Protein AF-A0A821IGN5-F1 (afdb_monomer_lite)

Sequence (79 aa):
SHTGIMKVVYMSKDLLMVLFNLIDFDHSSFISRDEFSYVIKLLLDGENGTGDVNQAYVEELTCTIDLDKYGKIDVNEFL

Foldseek 3Di:
DCVVVVVVVVVVLVVLVVVQVVLPPVPPQWRALVSQVVVVQVVVCVPDNDPDPPSVVSVVVQPCLPPVPPRIHHSVSSD

Radius of gyration: 14.31 Å; chains: 1; bounding box: 31×33×36 Å

pLDDT: mean 73.68, std 13.3, range [46.47, 90.12]

Secondary structure (DSSP, 8-state):
--HHHHHHHHHHHHHHHHHHHHH-TT-SSSEEHHHHHHHHHHHHHHHH------HHHHHHHHHHH-SS-SSEE-HHHH-

Structure (mmCIF, N/CA/C/O backbone):
data_AF-A0A821IGN5-F1
#
_entry.id   AF-A0A821IGN5-F1
#
loop_
_atom_site.group_PDB
_atom_site.id
_atom_site.type_symbol
_atom_site.label_atom_id
_atom_site.label_alt_id
_atom_site.label_comp_id
_atom_site.label_asym_id
_atom_site.label_entity_id
_atom_site.label_seq_id
_atom_site.pdbx_PDB_ins_code
_atom_site.Cartn_x
_atom_site.Cartn_y
_atom_site.Cartn_z
_atom_site.occupancy
_atom_site.B_iso_or_equiv
_atom_site.auth_seq_id
_atom_site.auth_comp_id
_atom_site.auth_asym_id
_atom_site.auth_atom_id
_atom_site.pdbx_PDB_model_num
ATOM 1 N N . SER A 1 1 ? -2.401 23.101 -26.699 1.00 46.91 1 SER A N 1
ATOM 2 C CA . SER A 1 1 ? -2.516 21.653 -26.973 1.00 46.91 1 SER A CA 1
ATOM 3 C C . SER A 1 1 ? -2.660 20.876 -25.671 1.00 46.91 1 SER A C 1
ATOM 5 O O . SER A 1 1 ? -1.661 20.557 -25.048 1.00 46.91 1 SER A O 1
ATOM 7 N N . HIS A 1 2 ? -3.889 20.633 -25.202 1.00 51.00 2 HIS A N 1
ATOM 8 C CA . HIS A 1 2 ? -4.157 19.922 -23.934 1.00 51.00 2 HIS A CA 1
ATOM 9 C C . HIS A 1 2 ? -4.152 18.387 -24.080 1.00 51.00 2 HIS A C 1
ATOM 11 O O . HIS A 1 2 ? -4.202 17.662 -23.096 1.00 51.00 2 HIS A O 1
ATOM 17 N N . THR A 1 3 ? -4.048 17.876 -25.306 1.00 52.00 3 THR A N 1
ATOM 18 C CA . THR A 1 3 ? -4.136 16.448 -25.638 1.00 52.00 3 THR A CA 1
ATOM 19 C C . THR A 1 3 ? -2.899 15.629 -25.262 1.00 52.00 3 THR A C 1
ATOM 21 O O . THR A 1 3 ? -3.043 14.452 -24.957 1.00 52.00 3 THR A O 1
ATOM 24 N N . GLY A 1 4 ? -1.697 16.217 -25.249 1.00 48.72 4 GLY A N 1
ATOM 25 C CA . GLY A 1 4 ? -0.463 15.498 -24.885 1.00 48.72 4 GLY A CA 1
ATOM 26 C C . GLY A 1 4 ? -0.347 15.226 -23.383 1.00 48.72 4 GLY A C 1
ATOM 27 O O . GLY A 1 4 ? -0.016 14.119 -22.979 1.00 48.72 4 GLY A O 1
ATOM 28 N N . ILE A 1 5 ? -0.706 16.220 -22.569 1.00 55.09 5 ILE A N 1
ATOM 29 C CA . ILE A 1 5 ? -0.699 16.144 -21.100 1.00 55.09 5 ILE A CA 1
ATOM 30 C C . ILE A 1 5 ? -1.720 15.116 -20.613 1.00 55.09 5 ILE A C 1
ATOM 32 O O . ILE A 1 5 ? -1.390 14.255 -19.810 1.00 55.09 5 ILE A O 1
ATOM 36 N N . MET A 1 6 ? -2.930 15.146 -21.185 1.00 50.75 6 MET A N 1
ATOM 37 C CA . MET A 1 6 ? -3.955 14.137 -20.919 1.00 50.75 6 MET A CA 1
ATOM 38 C C . MET A 1 6 ? -3.428 12.738 -21.253 1.00 50.75 6 MET A C 1
ATOM 40 O O . MET A 1 6 ? -3.513 11.846 -20.428 1.00 50.75 6 MET A O 1
ATOM 44 N N . LYS A 1 7 ? -2.804 12.534 -22.417 1.00 46.47 7 LYS A N 1
ATOM 45 C CA . LYS A 1 7 ? -2.303 11.208 -22.813 1.00 46.47 7 LYS A CA 1
ATOM 46 C C . LYS A 1 7 ? -1.220 10.662 -21.871 1.00 46.47 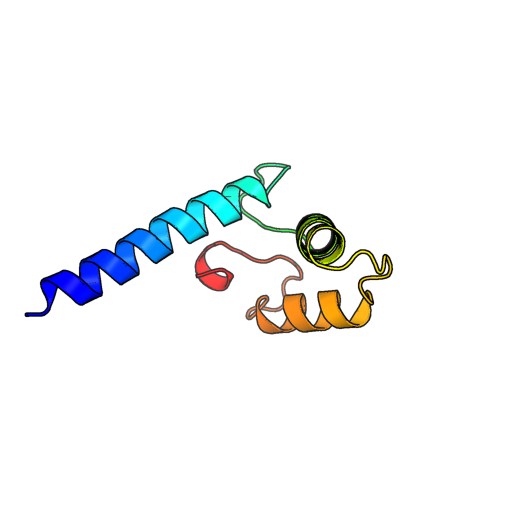7 LYS A C 1
ATOM 48 O O . LYS A 1 7 ? -1.225 9.470 -21.597 1.00 46.47 7 LYS A O 1
ATOM 53 N N . VAL A 1 8 ? -0.339 11.524 -21.357 1.00 49.50 8 VAL A N 1
ATOM 54 C CA . VAL A 1 8 ? 0.682 11.151 -20.360 1.00 49.50 8 VAL A CA 1
ATOM 55 C C . VAL A 1 8 ? 0.044 10.803 -19.013 1.00 49.50 8 VAL A C 1
ATOM 57 O O . VAL A 1 8 ? 0.407 9.789 -18.433 1.00 49.50 8 VAL A O 1
ATOM 60 N N . VAL A 1 9 ? -0.947 11.578 -18.560 1.00 56.94 9 VAL A N 1
ATOM 61 C CA . VAL A 1 9 ? -1.687 11.324 -17.308 1.00 56.94 9 VAL A CA 1
ATOM 62 C C . VAL A 1 9 ? -2.559 10.061 -17.393 1.00 56.94 9 VAL A C 1
ATOM 64 O O . VAL A 1 9 ? -2.676 9.308 -16.433 1.00 56.94 9 VAL A O 1
ATOM 67 N N . TYR A 1 10 ? -3.167 9.788 -18.549 1.00 54.44 10 TYR A N 1
ATOM 68 C CA . TYR A 1 10 ? -3.934 8.557 -18.764 1.00 54.44 10 TYR A CA 1
ATOM 69 C C . TYR A 1 10 ? -3.016 7.332 -18.851 1.00 54.44 10 TYR A C 1
ATOM 71 O O . TYR A 1 10 ? -3.317 6.317 -18.237 1.00 54.44 10 TYR A O 1
ATOM 79 N N . MET A 1 11 ? -1.859 7.437 -19.517 1.00 56.84 11 MET A N 1
ATOM 80 C CA . MET A 1 11 ? -0.871 6.351 -19.512 1.00 56.84 11 MET A CA 1
ATOM 81 C C . MET A 1 11 ? -0.246 6.123 -18.135 1.00 56.84 11 MET A C 1
ATOM 83 O O . MET A 1 11 ? 0.028 4.978 -17.788 1.00 56.84 11 MET A O 1
ATOM 87 N N . SER A 1 12 ? -0.058 7.175 -17.331 1.00 67.69 12 SER A N 1
ATOM 88 C CA . SER A 1 12 ? 0.375 7.005 -15.944 1.00 67.69 12 SER A CA 1
ATOM 89 C C . SER A 1 12 ? -0.711 6.342 -15.102 1.00 67.69 12 SER A C 1
ATOM 91 O O . SER A 1 12 ? -0.385 5.467 -14.312 1.00 67.69 12 SER A O 1
ATOM 93 N N . LYS A 1 13 ? -1.992 6.676 -15.309 1.00 74.56 13 LYS A N 1
ATOM 94 C CA . LYS A 1 13 ? -3.110 6.030 -14.606 1.00 74.56 13 LYS A CA 1
ATOM 95 C C . LYS A 1 13 ? -3.244 4.547 -14.953 1.00 74.56 13 LYS A C 1
ATOM 97 O O . LYS A 1 13 ? -3.376 3.733 -14.048 1.00 74.56 13 LYS A O 1
ATOM 102 N N . ASP A 1 14 ? -3.183 4.188 -16.234 1.00 78.50 14 ASP A N 1
ATOM 103 C CA . ASP A 1 14 ? -3.265 2.784 -16.657 1.00 78.50 14 ASP A CA 1
ATOM 104 C C . ASP A 1 14 ? -2.086 1.971 -16.099 1.00 78.50 14 ASP A C 1
ATOM 106 O O . ASP A 1 14 ? -2.273 0.851 -15.626 1.00 78.50 14 ASP A O 1
ATOM 110 N N . LEU A 1 15 ? -0.882 2.554 -16.079 1.00 78.06 15 LEU A N 1
ATOM 111 C CA . LEU A 1 15 ? 0.297 1.930 -15.480 1.00 78.06 15 LEU A CA 1
ATOM 112 C C . LEU A 1 15 ? 0.171 1.788 -13.956 1.00 78.06 15 LEU A C 1
ATOM 114 O O . LEU A 1 15 ? 0.498 0.731 -13.425 1.00 78.06 15 LEU A O 1
ATOM 118 N N . LEU A 1 16 ? -0.333 2.814 -13.263 1.00 78.38 16 LEU A N 1
ATOM 119 C CA . LEU A 1 16 ? -0.603 2.767 -11.823 1.00 78.38 16 LEU A CA 1
ATOM 120 C C . LEU A 1 16 ? -1.642 1.698 -11.488 1.00 78.38 16 LEU A C 1
ATOM 122 O O . LEU A 1 16 ? -1.486 0.988 -10.506 1.00 78.38 16 LEU A O 1
ATOM 126 N N . MET A 1 17 ? -2.655 1.514 -12.332 1.00 83.25 17 MET A N 1
ATOM 127 C CA . MET A 1 17 ? -3.681 0.491 -12.133 1.00 83.25 17 MET A CA 1
ATOM 128 C C . MET A 1 17 ? -3.141 -0.926 -12.385 1.00 83.25 17 MET A C 1
ATOM 130 O O . MET A 1 17 ? -3.499 -1.863 -11.677 1.00 83.25 17 MET A O 1
ATOM 134 N N . VAL A 1 18 ? -2.233 -1.090 -13.353 1.00 84.00 18 VAL A N 1
ATOM 135 C CA . VAL A 1 18 ? -1.489 -2.347 -13.546 1.00 84.00 18 VAL A CA 1
ATOM 136 C C . VAL A 1 18 ? -0.579 -2.636 -12.352 1.00 84.00 18 VAL A C 1
ATOM 138 O O . VAL A 1 18 ? -0.542 -3.773 -11.894 1.00 84.00 18 VAL A O 1
ATOM 141 N N . LEU A 1 19 ? 0.121 -1.625 -11.828 1.00 81.19 19 LEU A N 1
ATOM 142 C CA . LEU A 1 19 ? 0.951 -1.748 -10.627 1.00 81.19 19 LEU A CA 1
ATOM 143 C C . LEU A 1 19 ? 0.107 -2.094 -9.397 1.00 81.19 19 LEU A C 1
ATOM 145 O O . LEU A 1 19 ? 0.475 -3.001 -8.663 1.00 81.19 19 LEU A O 1
ATOM 149 N N . PHE A 1 20 ? -1.041 -1.442 -9.212 1.00 85.56 20 PHE A N 1
ATOM 150 C CA . PHE A 1 20 ? -1.967 -1.726 -8.118 1.00 85.56 20 PHE A CA 1
ATOM 151 C C . PHE A 1 20 ? -2.403 -3.193 -8.136 1.00 85.56 20 PHE A C 1
ATOM 153 O O . PHE A 1 20 ? -2.227 -3.901 -7.153 1.00 85.56 20 PHE A O 1
ATOM 160 N N . ASN A 1 21 ? -2.864 -3.681 -9.291 1.00 87.62 21 ASN A N 1
ATOM 161 C CA . ASN A 1 21 ? -3.278 -5.077 -9.459 1.00 87.62 21 ASN A CA 1
ATOM 162 C C . ASN A 1 21 ? -2.123 -6.082 -9.330 1.00 87.62 21 ASN A C 1
ATOM 164 O O . ASN A 1 21 ? -2.363 -7.258 -9.078 1.00 87.62 21 ASN A O 1
ATOM 168 N N . LEU A 1 22 ? -0.882 -5.650 -9.573 1.00 85.69 22 LEU A N 1
ATOM 169 C CA . LEU A 1 22 ? 0.305 -6.482 -9.380 1.00 85.69 22 LEU A CA 1
ATOM 170 C C . LEU A 1 22 ? 0.678 -6.599 -7.895 1.00 85.69 22 LEU A C 1
ATOM 172 O O . LEU A 1 22 ? 1.243 -7.615 -7.500 1.00 85.69 22 LEU A O 1
ATOM 176 N N . ILE A 1 23 ? 0.399 -5.557 -7.106 1.00 86.31 23 ILE A N 1
ATOM 177 C CA . ILE A 1 23 ? 0.673 -5.508 -5.665 1.00 86.31 23 ILE A CA 1
ATOM 178 C C . ILE A 1 23 ? -0.453 -6.186 -4.867 1.00 86.31 23 ILE A C 1
ATOM 180 O O . ILE A 1 23 ? -0.153 -6.875 -3.901 1.00 86.31 23 ILE A O 1
ATOM 184 N N . ASP A 1 24 ? -1.716 -6.016 -5.269 1.00 88.94 24 ASP A N 1
ATOM 185 C CA . ASP A 1 24 ? -2.906 -6.656 -4.679 1.00 88.94 24 ASP A CA 1
ATOM 186 C C . ASP A 1 24 ? -2.953 -8.156 -5.036 1.00 88.94 24 ASP A C 1
ATOM 188 O O . ASP A 1 24 ? -3.628 -8.584 -5.982 1.00 88.94 24 ASP A O 1
ATOM 192 N N . PHE A 1 25 ? -2.169 -8.956 -4.310 1.00 87.38 25 PHE A N 1
ATOM 193 C CA . PHE A 1 25 ? -1.982 -10.386 -4.555 1.00 87.38 25 PHE A CA 1
ATOM 194 C C . PHE A 1 25 ? -3.226 -11.196 -4.211 1.00 87.38 25 PHE A C 1
ATOM 196 O O . PHE A 1 25 ? -3.481 -12.222 -4.849 1.00 87.38 25 PHE A O 1
ATOM 203 N N . ASP A 1 26 ? -3.970 -10.776 -3.187 1.00 90.12 26 ASP A N 1
ATOM 204 C CA . ASP A 1 26 ? -5.208 -11.442 -2.785 1.00 90.12 26 ASP A CA 1
ATOM 205 C C . ASP A 1 26 ? -6.440 -10.969 -3.576 1.00 90.12 26 ASP A C 1
ATOM 207 O O . ASP A 1 26 ? -7.520 -11.556 -3.440 1.00 90.12 26 ASP A O 1
ATOM 211 N N . HIS A 1 27 ? -6.260 -9.983 -4.462 1.00 88.56 27 HIS A N 1
ATOM 212 C CA . HIS A 1 27 ? -7.307 -9.367 -5.273 1.00 88.56 27 HIS A CA 1
ATOM 213 C C . HIS A 1 27 ? -8.466 -8.825 -4.427 1.00 88.56 27 HIS A C 1
ATOM 215 O O . HIS A 1 27 ? -9.627 -8.822 -4.860 1.00 88.56 27 HIS A O 1
ATOM 221 N N . SER A 1 28 ? -8.175 -8.370 -3.206 1.00 89.94 28 SER A N 1
ATOM 222 C CA . SER A 1 28 ? -9.171 -7.792 -2.306 1.00 89.94 28 SER A CA 1
ATOM 223 C C . SER A 1 28 ? -9.621 -6.398 -2.734 1.00 89.94 28 SER A C 1
ATOM 225 O O . SER A 1 28 ? -10.578 -5.876 -2.160 1.00 89.94 28 SER A O 1
ATOM 227 N N . SER A 1 29 ? -9.001 -5.823 -3.773 1.00 89.25 29 SER A N 1
ATOM 228 C CA . SER A 1 29 ? -9.137 -4.421 -4.191 1.00 89.25 29 SER A CA 1
ATOM 229 C C . SER A 1 29 ? -8.532 -3.427 -3.197 1.00 89.25 29 SER A C 1
ATOM 231 O O . SER A 1 29 ? -8.821 -2.232 -3.272 1.00 89.25 29 SER A O 1
ATOM 233 N N . PHE A 1 30 ? -7.688 -3.910 -2.285 1.00 89.44 30 PHE A N 1
ATOM 234 C CA . PHE A 1 30 ? -6.944 -3.108 -1.324 1.00 89.44 30 PHE A CA 1
ATOM 235 C C . PHE A 1 30 ? -5.520 -3.631 -1.240 1.00 89.44 30 PHE A C 1
ATOM 237 O O . PHE A 1 30 ? -5.310 -4.828 -1.111 1.00 89.44 30 PHE A O 1
ATOM 244 N N . ILE A 1 31 ? -4.546 -2.731 -1.206 1.00 88.25 31 ILE A N 1
ATOM 245 C CA . ILE A 1 31 ? -3.168 -3.106 -0.918 1.00 88.25 31 ILE A CA 1
ATOM 246 C C . ILE A 1 31 ? -2.979 -3.105 0.597 1.00 88.25 31 ILE A C 1
ATOM 248 O O . ILE A 1 31 ? -3.068 -2.071 1.267 1.00 88.25 31 ILE A O 1
ATOM 252 N N . SER A 1 32 ? -2.701 -4.272 1.160 1.00 88.31 32 SER A N 1
ATOM 253 C CA . SER A 1 32 ? -2.313 -4.397 2.561 1.00 88.31 32 SER A CA 1
ATOM 254 C C . SER A 1 32 ? -0.858 -3.975 2.791 1.00 88.31 32 SER A C 1
ATOM 256 O O . SER A 1 32 ? -0.029 -3.914 1.880 1.00 88.31 32 SER A O 1
ATOM 258 N N . ARG A 1 33 ? -0.514 -3.723 4.058 1.00 82.38 33 ARG A N 1
ATOM 259 C CA . ARG A 1 33 ? 0.866 -3.418 4.477 1.00 82.38 33 ARG A CA 1
ATOM 260 C C . ARG A 1 33 ? 1.856 -4.510 4.086 1.00 82.38 33 ARG A C 1
ATOM 262 O O . ARG A 1 33 ? 2.982 -4.195 3.710 1.00 82.38 33 ARG A O 1
ATOM 269 N N . ASP A 1 34 ? 1.447 -5.771 4.186 1.00 84.88 34 ASP A N 1
ATOM 270 C CA . ASP A 1 34 ? 2.310 -6.910 3.883 1.00 84.88 34 ASP A CA 1
ATOM 271 C C . ASP A 1 34 ? 2.604 -6.993 2.382 1.00 84.88 34 ASP A C 1
ATOM 273 O O . ASP A 1 34 ? 3.757 -7.168 1.985 1.00 84.88 34 ASP A O 1
ATOM 277 N N . GLU A 1 35 ? 1.588 -6.777 1.547 1.00 86.62 35 GLU A N 1
ATOM 278 C CA . GLU A 1 35 ? 1.714 -6.749 0.087 1.00 86.62 35 GLU A CA 1
ATOM 279 C C . GLU A 1 35 ? 2.568 -5.572 -0.384 1.00 86.62 35 GLU A C 1
ATOM 281 O O . GLU A 1 35 ? 3.506 -5.745 -1.169 1.00 86.62 35 GLU A O 1
ATOM 286 N N 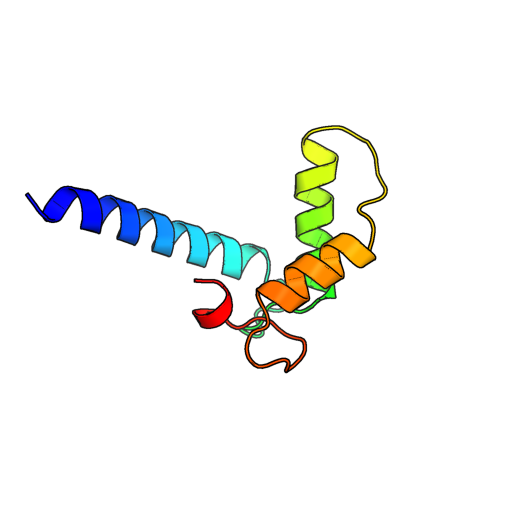. PHE A 1 36 ? 2.318 -4.384 0.169 1.00 83.50 36 PHE A N 1
ATOM 287 C CA . PHE A 1 36 ? 3.121 -3.199 -0.108 1.00 83.50 36 PHE A CA 1
ATOM 288 C C . PHE A 1 36 ? 4.581 -3.403 0.321 1.00 83.50 36 PHE A C 1
ATOM 290 O O . PHE A 1 36 ? 5.502 -3.163 -0.458 1.00 83.50 36 PHE A O 1
ATOM 297 N N . SER A 1 37 ? 4.812 -3.920 1.534 1.00 80.00 37 SER A N 1
ATOM 298 C CA . SER A 1 37 ? 6.156 -4.219 2.046 1.00 80.00 37 SER A CA 1
ATOM 299 C C . SER A 1 37 ? 6.895 -5.215 1.162 1.00 80.00 37 SER A C 1
ATOM 301 O O . SER A 1 37 ? 8.078 -5.026 0.876 1.00 80.00 37 SER A O 1
ATOM 303 N N . TYR A 1 38 ? 6.204 -6.260 0.709 1.00 81.69 38 TYR A N 1
ATOM 304 C CA . TYR A 1 38 ? 6.775 -7.286 -0.151 1.00 81.69 38 TYR A CA 1
ATOM 305 C C . TYR A 1 38 ? 7.233 -6.713 -1.495 1.00 81.69 38 TYR A C 1
ATOM 307 O O . TYR A 1 38 ? 8.373 -6.944 -1.903 1.00 81.69 38 TYR A O 1
ATOM 315 N N . VAL A 1 39 ? 6.396 -5.912 -2.158 1.00 80.69 39 VAL 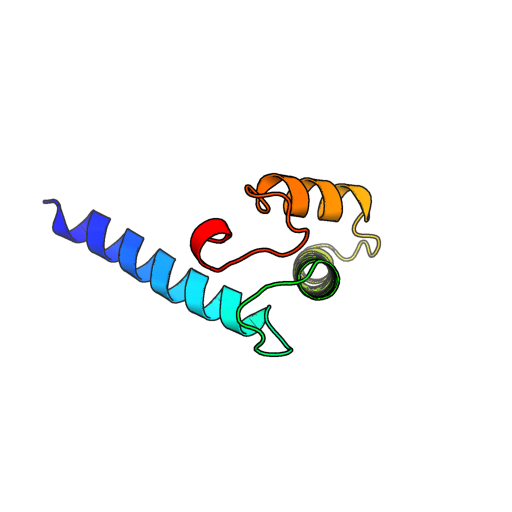A N 1
ATOM 316 C CA . VAL A 1 39 ? 6.756 -5.322 -3.457 1.00 80.69 39 VAL A CA 1
ATOM 317 C C . VAL A 1 39 ? 7.840 -4.256 -3.318 1.00 80.69 39 VAL A C 1
ATOM 319 O O . VAL A 1 39 ? 8.779 -4.244 -4.111 1.00 80.69 39 VAL A O 1
ATOM 322 N N . ILE A 1 40 ? 7.784 -3.407 -2.290 1.00 76.31 40 ILE A N 1
ATOM 323 C CA . ILE A 1 40 ? 8.831 -2.406 -2.039 1.00 76.31 40 ILE A CA 1
ATOM 324 C C . ILE A 1 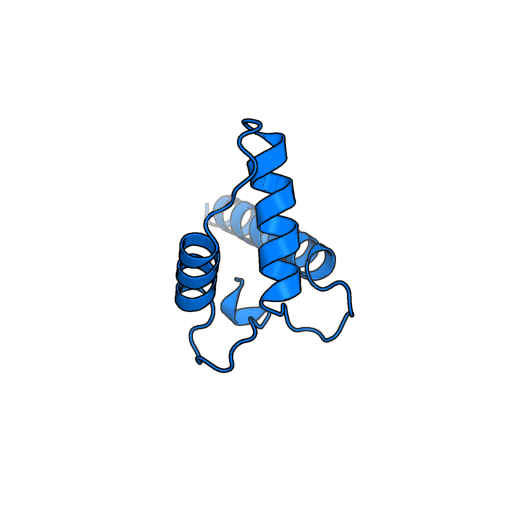40 ? 10.178 -3.078 -1.744 1.00 76.31 40 ILE A C 1
ATOM 326 O O . ILE A 1 40 ? 11.205 -2.628 -2.249 1.00 76.31 40 ILE A O 1
ATOM 330 N N . LYS A 1 41 ? 10.187 -4.196 -1.006 1.00 75.12 41 LYS A N 1
ATOM 331 C CA . LYS A 1 41 ? 11.389 -5.024 -0.825 1.00 75.12 41 LYS A CA 1
ATOM 332 C C . LYS A 1 41 ? 11.929 -5.551 -2.145 1.00 75.12 41 LYS A C 1
ATOM 334 O O . LYS A 1 41 ? 13.113 -5.386 -2.402 1.00 75.12 41 LYS A O 1
ATOM 339 N N . LEU A 1 42 ? 11.077 -6.112 -3.003 1.00 76.19 42 LEU A N 1
ATOM 340 C CA . LEU A 1 42 ? 11.496 -6.612 -4.317 1.00 76.19 42 LEU A CA 1
ATOM 341 C C . LEU A 1 42 ? 12.081 -5.515 -5.219 1.00 76.19 42 LEU A C 1
ATOM 343 O O . LEU A 1 42 ? 13.079 -5.755 -5.898 1.00 76.19 42 LEU A O 1
ATOM 347 N N . LEU A 1 43 ? 11.480 -4.323 -5.227 1.00 71.56 43 LEU A N 1
ATOM 348 C CA . LEU A 1 43 ? 11.952 -3.193 -6.031 1.00 71.56 43 LEU A CA 1
ATOM 349 C C . LEU A 1 43 ? 13.295 -2.651 -5.524 1.00 71.56 43 LEU A C 1
ATOM 351 O O . LEU A 1 43 ? 14.199 -2.416 -6.322 1.00 71.56 43 LEU A O 1
ATOM 355 N N . LEU A 1 44 ? 13.445 -2.488 -4.206 1.00 68.00 44 LEU A N 1
ATOM 356 C CA . LEU A 1 44 ? 14.658 -1.929 -3.602 1.00 68.00 44 LEU A CA 1
ATOM 357 C C . LEU A 1 44 ? 15.826 -2.930 -3.575 1.00 68.00 44 LEU A C 1
ATOM 359 O O . LEU A 1 44 ? 16.971 -2.536 -3.809 1.00 68.00 44 LEU A O 1
ATOM 363 N N . ASP A 1 45 ? 15.556 -4.223 -3.365 1.00 65.31 45 ASP A N 1
ATOM 364 C CA . ASP A 1 45 ? 16.582 -5.272 -3.447 1.00 65.31 45 ASP A CA 1
ATOM 365 C C . ASP A 1 45 ? 17.123 -5.419 -4.876 1.00 65.31 45 ASP A C 1
ATOM 367 O O . ASP A 1 45 ? 18.319 -5.661 -5.063 1.00 65.31 45 ASP A O 1
ATOM 371 N N . GLY A 1 46 ? 16.263 -5.236 -5.885 1.00 56.34 46 GLY A N 1
ATOM 372 C CA . GLY A 1 46 ? 16.620 -5.340 -7.300 1.00 56.34 46 GLY A CA 1
ATOM 373 C C . GLY A 1 46 ? 17.551 -4.235 -7.811 1.00 56.34 46 GLY A C 1
ATOM 374 O O . GLY A 1 46 ? 18.272 -4.470 -8.781 1.00 56.34 46 GLY A O 1
ATOM 375 N N . GLU A 1 47 ? 17.576 -3.060 -7.170 1.00 54.09 47 GLU A N 1
ATOM 376 C CA . GLU A 1 47 ? 18.383 -1.923 -7.633 1.00 54.09 47 GLU A CA 1
ATOM 377 C C . GLU A 1 47 ? 19.757 -1.803 -6.957 1.00 54.09 47 GLU A C 1
ATOM 379 O O . GLU A 1 47 ? 20.672 -1.320 -7.617 1.00 54.09 47 GLU A O 1
ATOM 384 N N . ASN A 1 48 ? 19.955 -2.242 -5.701 1.00 46.84 48 ASN A N 1
ATOM 385 C CA . ASN A 1 48 ? 21.254 -2.083 -5.010 1.00 46.84 48 ASN A CA 1
ATOM 386 C C . ASN A 1 48 ? 21.589 -3.100 -3.893 1.00 46.84 48 ASN A C 1
ATOM 388 O O . ASN A 1 48 ? 22.501 -2.847 -3.109 1.00 46.84 48 ASN A O 1
ATOM 392 N N . GLY A 1 49 ? 20.935 -4.267 -3.815 1.00 47.34 49 GLY A N 1
ATOM 393 C CA . GLY A 1 49 ? 21.477 -5.429 -3.086 1.00 47.34 49 GLY A CA 1
ATOM 394 C C . GLY A 1 49 ? 21.826 -5.237 -1.599 1.00 47.34 49 GLY A C 1
ATOM 395 O O . GLY A 1 49 ? 22.667 -5.969 -1.076 1.00 47.34 49 GLY A O 1
ATOM 396 N N . THR A 1 50 ? 21.204 -4.288 -0.897 1.00 47.72 50 THR A N 1
ATOM 397 C CA . THR A 1 50 ? 21.288 -4.189 0.566 1.00 47.72 50 THR A CA 1
ATOM 398 C C . THR A 1 50 ? 19.926 -4.514 1.153 1.00 47.72 50 THR A C 1
ATOM 400 O O . THR A 1 50 ? 19.127 -3.623 1.438 1.00 47.72 50 THR A O 1
ATOM 403 N N . GLY A 1 51 ? 19.686 -5.817 1.293 1.00 54.88 51 GLY A N 1
ATOM 404 C CA . GLY A 1 51 ? 18.542 -6.387 1.984 1.00 54.88 51 GLY A CA 1
ATOM 405 C C . GLY A 1 51 ? 18.530 -5.968 3.447 1.00 54.88 51 GLY A C 1
ATOM 406 O O . GLY A 1 51 ? 19.160 -6.59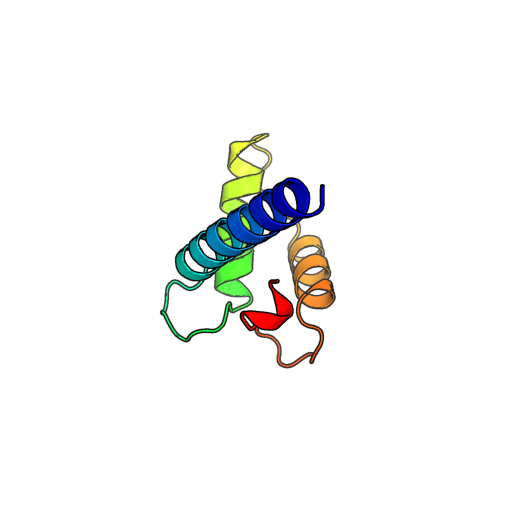3 4.288 1.00 54.88 51 GLY A O 1
ATOM 407 N N . ASP A 1 52 ? 17.846 -4.869 3.711 1.00 55.31 52 ASP A N 1
ATOM 408 C CA . ASP A 1 52 ? 17.045 -4.629 4.905 1.00 55.31 52 ASP A CA 1
ATOM 409 C C . ASP A 1 52 ? 16.271 -3.349 4.601 1.00 55.31 52 ASP A C 1
ATOM 411 O O . ASP A 1 52 ? 16.652 -2.239 4.984 1.00 55.31 52 ASP A O 1
ATOM 415 N N . VAL A 1 53 ? 15.209 -3.474 3.798 1.00 59.66 53 VAL A N 1
ATOM 416 C CA . VAL A 1 53 ? 14.268 -2.365 3.665 1.00 59.66 53 VAL A CA 1
ATOM 417 C C . VAL A 1 53 ? 13.734 -2.099 5.062 1.00 59.66 53 VAL A C 1
ATOM 419 O O . VAL A 1 53 ? 12.962 -2.896 5.603 1.00 59.66 53 VAL A O 1
ATOM 422 N N . ASN A 1 54 ? 14.194 -0.991 5.642 1.00 70.56 54 ASN A N 1
ATOM 423 C CA . ASN A 1 54 ? 13.832 -0.579 6.981 1.00 70.56 54 ASN A CA 1
ATOM 424 C C . ASN A 1 54 ? 12.306 -0.572 7.075 1.00 70.56 54 ASN A C 1
ATOM 426 O O . ASN A 1 54 ? 11.635 0.170 6.358 1.00 70.56 54 ASN A O 1
ATOM 430 N N . GLN A 1 55 ? 11.757 -1.418 7.943 1.00 70.69 55 GLN A N 1
ATOM 431 C CA . GLN A 1 55 ? 10.313 -1.540 8.105 1.00 70.69 55 GLN A CA 1
ATOM 432 C C . GLN A 1 55 ? 9.678 -0.189 8.458 1.00 70.69 55 GLN A C 1
ATOM 434 O O . GLN A 1 55 ? 8.584 0.096 7.987 1.00 70.69 55 GLN A O 1
ATOM 439 N N . ALA A 1 56 ? 10.411 0.680 9.162 1.00 76.19 56 ALA A N 1
ATOM 440 C CA . ALA A 1 56 ? 9.979 2.043 9.449 1.00 76.19 56 ALA A CA 1
ATOM 441 C C . ALA A 1 56 ? 9.840 2.906 8.184 1.00 76.19 56 ALA A C 1
ATOM 443 O O . ALA A 1 56 ? 8.948 3.742 8.115 1.00 76.19 56 ALA A O 1
ATOM 444 N N . TYR A 1 57 ? 10.683 2.693 7.168 1.00 76.81 57 TYR A N 1
ATOM 445 C CA . TYR A 1 57 ? 10.575 3.393 5.886 1.00 76.81 57 TYR A CA 1
ATOM 446 C C . TYR A 1 57 ? 9.354 2.916 5.091 1.00 76.81 57 TYR A C 1
ATOM 448 O O . TYR A 1 57 ? 8.618 3.722 4.533 1.00 76.81 57 TYR A O 1
ATOM 456 N N . VAL A 1 58 ? 9.077 1.609 5.093 1.00 76.25 58 VAL A N 1
ATOM 457 C CA . VAL A 1 58 ? 7.851 1.065 4.480 1.00 76.25 58 VAL A CA 1
ATOM 458 C C . VAL A 1 58 ? 6.610 1.555 5.216 1.00 76.25 58 VAL A C 1
ATOM 460 O O . VAL A 1 58 ? 5.618 1.893 4.574 1.00 76.25 58 VAL A O 1
ATOM 463 N N . GLU A 1 59 ? 6.654 1.621 6.545 1.00 78.50 59 GLU A N 1
ATOM 464 C CA . GLU A 1 59 ? 5.571 2.189 7.346 1.00 78.50 59 GLU A CA 1
ATOM 465 C C . GLU A 1 59 ? 5.370 3.674 7.057 1.00 78.50 59 GLU A C 1
ATOM 467 O O . GLU A 1 59 ? 4.227 4.091 6.906 1.00 78.50 59 GLU A O 1
ATOM 472 N N . GLU A 1 60 ? 6.439 4.461 6.928 1.00 80.19 60 GLU A N 1
ATOM 473 C CA . GLU A 1 60 ? 6.357 5.880 6.568 1.00 80.19 60 GLU A CA 1
ATOM 474 C C . GLU A 1 60 ? 5.724 6.072 5.185 1.00 80.19 60 GLU A C 1
ATOM 476 O O . GLU A 1 60 ? 4.801 6.876 5.031 1.00 80.19 60 GLU A O 1
ATOM 481 N N . LEU A 1 61 ? 6.159 5.288 4.193 1.00 79.19 61 LEU A N 1
ATOM 482 C CA . LEU A 1 61 ? 5.583 5.301 2.849 1.00 79.19 61 LEU A CA 1
ATOM 483 C C . LEU A 1 61 ? 4.108 4.901 2.874 1.00 79.19 61 LEU A C 1
ATOM 485 O O . LEU A 1 61 ? 3.275 5.595 2.299 1.00 79.19 61 LEU A O 1
ATOM 489 N N . THR A 1 62 ? 3.775 3.833 3.598 1.00 76.25 62 THR A N 1
ATOM 490 C CA . THR A 1 62 ? 2.387 3.385 3.733 1.00 76.25 62 THR A CA 1
ATOM 491 C C . THR A 1 62 ? 1.538 4.452 4.416 1.00 76.25 62 THR A C 1
ATOM 493 O O . THR A 1 62 ? 0.479 4.774 3.908 1.00 76.25 62 THR A O 1
ATOM 496 N N . CYS A 1 63 ? 2.010 5.075 5.500 1.00 79.25 63 CYS A N 1
ATOM 497 C CA . CYS A 1 63 ? 1.285 6.143 6.204 1.00 79.25 63 CYS A CA 1
ATOM 498 C C . CYS A 1 63 ? 1.122 7.424 5.377 1.00 79.25 63 CYS A C 1
ATOM 500 O O . CYS A 1 63 ? 0.253 8.238 5.677 1.00 79.25 63 CYS A O 1
ATOM 502 N N . THR A 1 64 ? 1.991 7.641 4.391 1.00 77.44 64 THR A N 1
ATOM 503 C CA . THR A 1 64 ? 1.895 8.787 3.481 1.00 77.44 64 THR A CA 1
ATOM 504 C C . THR A 1 64 ? 0.823 8.561 2.413 1.00 77.44 64 THR A C 1
ATOM 506 O O . THR A 1 64 ? 0.225 9.528 1.946 1.00 77.44 64 THR A O 1
ATOM 509 N N . ILE A 1 65 ? 0.587 7.301 2.041 1.00 78.62 65 ILE A N 1
ATOM 510 C CA . ILE A 1 65 ? -0.360 6.898 0.995 1.00 78.62 65 ILE A CA 1
ATOM 511 C C . ILE A 1 65 ? -1.741 6.556 1.591 1.00 78.62 65 ILE A C 1
ATOM 513 O O . ILE A 1 65 ? -2.745 6.934 1.011 1.00 78.62 65 ILE A O 1
ATOM 517 N N . ASP A 1 66 ? -1.792 5.907 2.758 1.00 82.00 66 ASP A N 1
ATOM 518 C CA . ASP A 1 66 ? -2.992 5.595 3.563 1.00 82.00 66 ASP A CA 1
ATOM 519 C C . ASP A 1 66 ? -3.549 6.888 4.195 1.00 82.00 66 ASP A C 1
ATOM 521 O O . ASP A 1 66 ? -3.258 7.238 5.347 1.00 82.00 66 ASP A O 1
ATOM 525 N N . LEU A 1 67 ? -4.283 7.663 3.392 1.00 77.31 67 LEU A N 1
ATOM 526 C CA . LEU A 1 67 ? -4.799 8.988 3.744 1.00 77.31 67 LEU A CA 1
ATOM 527 C C . LEU A 1 67 ? -5.931 8.891 4.766 1.00 77.31 67 LEU A C 1
ATOM 529 O O . LEU A 1 67 ? -6.058 9.762 5.639 1.00 77.31 67 LEU A O 1
ATOM 533 N N . ASP A 1 68 ? -6.756 7.854 4.650 1.00 82.19 68 ASP A N 1
ATOM 534 C CA . ASP A 1 68 ? -7.895 7.615 5.528 1.00 82.19 68 ASP A CA 1
ATOM 535 C C . ASP A 1 68 ? -7.520 6.871 6.827 1.00 82.19 68 ASP A C 1
ATOM 537 O O . ASP A 1 68 ? -8.279 6.913 7.805 1.00 82.19 68 ASP A O 1
ATOM 541 N N . LYS A 1 69 ? -6.300 6.315 6.886 1.00 81.12 69 LYS A N 1
ATOM 542 C CA . LYS A 1 69 ? -5.694 5.616 8.031 1.00 81.12 69 LYS A CA 1
ATOM 543 C C . LYS A 1 69 ? -6.417 4.328 8.408 1.00 81.12 69 LYS A C 1
ATOM 545 O O . LYS A 1 69 ? -6.365 3.918 9.575 1.00 81.12 69 LYS A O 1
ATOM 550 N N . TYR A 1 70 ? -7.076 3.674 7.455 1.00 81.00 70 TYR A N 1
ATOM 551 C CA . TYR A 1 70 ? -7.687 2.362 7.675 1.00 81.00 70 TYR A CA 1
ATOM 552 C C . TYR A 1 70 ? -6.659 1.225 7.691 1.00 81.00 70 TYR A C 1
ATOM 554 O O . TYR A 1 70 ? -6.999 0.090 8.045 1.00 81.00 70 TYR A O 1
ATOM 562 N N . GLY A 1 71 ? -5.387 1.512 7.390 1.00 79.19 71 GLY A N 1
ATOM 563 C CA . GLY A 1 71 ? -4.296 0.541 7.448 1.00 79.19 71 GLY A C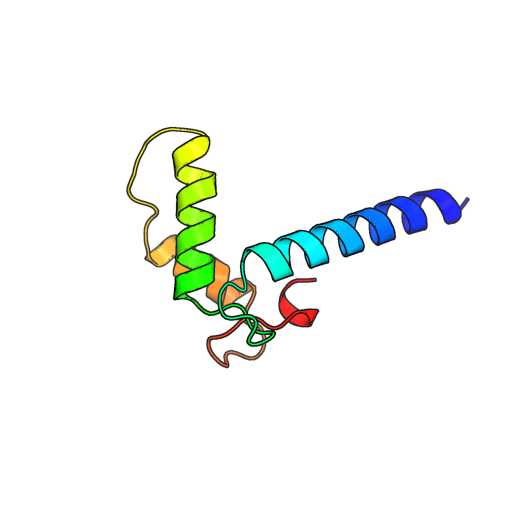A 1
ATOM 564 C C . GLY A 1 71 ? -4.179 -0.321 6.194 1.00 79.19 71 GLY A C 1
ATOM 565 O O . GLY A 1 71 ? -3.425 -1.299 6.208 1.00 79.19 71 GLY A O 1
ATOM 566 N N . LYS A 1 72 ? -4.910 0.040 5.139 1.00 83.44 72 LYS A N 1
ATOM 567 C CA . LYS A 1 72 ? -4.870 -0.535 3.795 1.00 83.44 72 LYS A CA 1
ATOM 568 C C . LYS A 1 72 ? -4.967 0.611 2.798 1.00 83.44 72 LYS A C 1
ATOM 570 O O . LYS A 1 72 ? -5.624 1.589 3.105 1.00 83.44 72 LYS A O 1
ATOM 575 N N . ILE A 1 73 ? -4.353 0.455 1.634 1.00 84.38 73 ILE A N 1
ATOM 576 C CA . ILE A 1 73 ? -4.364 1.467 0.579 1.00 84.38 73 ILE A CA 1
ATOM 577 C C . ILE A 1 73 ? -5.410 1.074 -0.462 1.00 84.38 73 ILE A C 1
ATOM 579 O O . ILE A 1 73 ? -5.321 -0.008 -1.053 1.00 84.38 73 ILE A O 1
ATOM 583 N N . ASP A 1 74 ? -6.389 1.938 -0.706 1.00 86.06 74 ASP A N 1
ATOM 584 C CA . ASP A 1 74 ? -7.326 1.770 -1.818 1.00 86.06 74 ASP A CA 1
ATOM 585 C C . ASP A 1 74 ? -6.793 2.361 -3.140 1.00 86.06 74 ASP A C 1
ATOM 587 O O . ASP A 1 74 ? -5.769 3.044 -3.197 1.00 86.06 74 ASP A O 1
ATOM 591 N N . VAL A 1 75 ? -7.471 2.072 -4.255 1.00 80.19 75 VAL A N 1
ATOM 592 C CA . VAL A 1 75 ? -7.019 2.526 -5.582 1.00 80.19 75 VAL A CA 1
ATOM 593 C C . VAL A 1 75 ? -7.029 4.052 -5.739 1.00 80.19 75 VAL A C 1
ATOM 595 O O . VAL A 1 75 ? -6.278 4.582 -6.549 1.00 80.19 75 VAL A O 1
ATOM 598 N N . ASN A 1 76 ? -7.888 4.768 -5.013 1.00 81.75 76 ASN A N 1
ATOM 599 C CA . ASN A 1 76 ? -7.939 6.230 -5.029 1.00 81.75 76 ASN A CA 1
ATOM 600 C C . ASN A 1 76 ? -6.817 6.831 -4.187 1.00 81.75 76 ASN A C 1
ATOM 602 O O . ASN A 1 76 ? -6.323 7.894 -4.535 1.00 81.75 76 ASN A O 1
ATOM 606 N N . GLU A 1 77 ? -6.429 6.166 -3.103 1.00 80.00 77 GLU A N 1
ATOM 607 C CA . GLU A 1 77 ? -5.272 6.540 -2.288 1.00 80.00 77 GLU A CA 1
ATOM 608 C C . GLU A 1 77 ? -3.946 6.275 -3.012 1.00 80.00 77 GLU A C 1
ATOM 610 O O . GLU A 1 77 ? -2.970 6.998 -2.824 1.00 80.00 77 GLU A O 1
ATOM 615 N N . PHE A 1 78 ? -3.916 5.269 -3.886 1.00 75.44 78 PHE A N 1
ATOM 616 C CA . PHE A 1 78 ? -2.745 4.923 -4.692 1.00 75.44 78 PHE A CA 1
ATOM 617 C C . PHE A 1 78 ? -2.521 5.828 -5.926 1.00 75.44 78 PHE A C 1
ATOM 619 O O . PHE A 1 78 ? -1.422 5.827 -6.487 1.00 75.44 78 PHE A O 1
ATOM 626 N N . LEU A 1 79 ? -3.546 6.561 -6.386 1.00 72.88 79 LEU A N 1
ATOM 627 C CA . LEU A 1 79 ? -3.542 7.379 -7.617 1.00 72.88 79 LEU A CA 1
ATOM 628 C C . LEU A 1 79 ? -3.264 8.866 -7.361 1.00 72.88 79 LEU A C 1
ATOM 630 O O . LEU A 1 79 ? -2.499 9.441 -8.172 1.00 72.88 79 LEU A O 1
#